Protein AF-A0A377FT43-F1 (afdb_monomer)

Radius of gyration: 12.17 Å; Cα contacts (8 Å, |Δi|>4): 43; chains: 1; bounding box: 36×15×31 Å

Sequence (57 aa):
MNKVDHSDTLYKVIRERATSLNRKHQQEEGTSIRIHDIAQELHCTDELVLESLEFAA

Solvent-accessible surface area (backbone atoms only — not comparable to full-atom values): 3312 Å² total; per-residue (Å²): 136,85,71,67,67,62,56,57,52,48,34,50,52,50,31,56,50,48,51,49,51,30,53,50,36,33,73,76,70,71,43,79,61,54,61,59,61,46,13,61,78,68,74,55,48,50,65,59,53,51,55,24,54,56,79,78,114

Secondary structure (DSSP, 8-state):
---HHHHHHHHHHHHHHHHHHHHHHHHHHSSPPPHHHHHHHTTS-HHHHHHHHHTT-

Mean predicted aligned error: 5.35 Å

Nearest PDB structures (foldseek):
  6eyd-assembly1_F  TM=8.677E-01  e=1.879E-01  Mycolicibacterium smegmatis MC2 155
  6uu7-assembly1_FFF  TM=7.964E-01  e=3.950E+00  Escherichia coli K-12
  6uu9-assembly1_FFF  TM=7.909E-01  e=3.702E+00  Escherichia coli
  6uu8-assembly1_FFF  TM=6.736E-01  e=2.857E+00  Escherichia coli
  5ipl-assembly1_F  TM=6.893E-01  e=3.252E+00  Escherichia coli

pLDDT: mean 88.13, std 16.14, range [38.91, 98.0]

Structure (mmCIF, N/CA/C/O backbone):
data_AF-A0A377FT43-F1
#
_entry.id   AF-A0A377FT43-F1
#
loop_
_atom_site.group_PDB
_atom_site.id
_atom_site.type_symbol
_atom_site.label_atom_id
_atom_site.label_alt_id
_atom_site.label_comp_id
_atom_site.label_asym_id
_atom_site.label_entity_id
_atom_site.label_seq_id
_atom_site.pdbx_PDB_ins_code
_atom_site.Cartn_x
_atom_site.Cartn_y
_atom_site.Cartn_z
_atom_site.occupancy
_atom_site.B_iso_or_equiv
_atom_site.auth_seq_id
_atom_site.auth_comp_id
_atom_site.auth_asym_id
_atom_site.auth_atom_id
_atom_site.pdbx_PDB_model_num
ATOM 1 N N . MET A 1 1 ? 24.063 2.389 -19.584 1.00 38.91 1 MET A N 1
ATOM 2 C CA . MET A 1 1 ? 22.643 1.970 -19.563 1.00 38.91 1 MET A CA 1
ATOM 3 C C . MET A 1 1 ? 22.216 1.848 -18.104 1.00 38.91 1 MET A C 1
ATOM 5 O O . MET A 1 1 ? 22.384 0.787 -17.528 1.00 38.91 1 MET A O 1
ATOM 9 N N . ASN A 1 2 ? 21.716 2.934 -17.501 1.00 44.56 2 ASN A N 1
ATOM 10 C CA . ASN A 1 2 ? 21.250 2.971 -16.104 1.00 44.56 2 ASN A CA 1
ATOM 11 C C . ASN A 1 2 ? 19.727 2.785 -16.067 1.00 44.56 2 ASN A C 1
ATOM 13 O O . ASN A 1 2 ? 18.991 3.742 -15.864 1.00 44.56 2 ASN A O 1
ATOM 17 N N . LYS A 1 3 ? 19.242 1.575 -16.370 1.00 52.25 3 LYS A N 1
ATOM 18 C CA . LYS A 1 3 ? 17.798 1.271 -16.309 1.00 52.25 3 LYS A CA 1
ATOM 19 C C . LYS A 1 3 ? 17.332 0.793 -14.924 1.00 52.25 3 LYS A C 1
ATOM 21 O O . LYS A 1 3 ? 16.133 0.682 -14.723 1.00 52.25 3 LYS A O 1
ATOM 26 N N . VAL A 1 4 ? 18.259 0.536 -13.998 1.00 54.44 4 VAL A N 1
ATOM 27 C CA . VAL A 1 4 ? 17.982 -0.127 -12.709 1.00 54.44 4 VAL A CA 1
ATOM 28 C C . VAL A 1 4 ? 17.477 0.853 -11.635 1.00 54.44 4 VAL A C 1
ATOM 30 O O . VAL A 1 4 ? 16.595 0.509 -10.865 1.00 54.44 4 VAL A O 1
ATOM 33 N N . ASP A 1 5 ? 17.917 2.117 -11.634 1.00 58.72 5 ASP A N 1
ATOM 34 C CA . ASP A 1 5 ? 17.527 3.078 -10.582 1.00 58.72 5 ASP A CA 1
ATOM 35 C C . ASP A 1 5 ? 16.058 3.538 -10.633 1.00 58.72 5 ASP A C 1
ATOM 37 O O . ASP A 1 5 ? 15.471 3.912 -9.614 1.00 58.72 5 ASP A O 1
ATOM 41 N N . HIS A 1 6 ? 15.449 3.564 -11.822 1.00 60.91 6 HIS A N 1
ATOM 42 C CA . HIS A 1 6 ? 14.112 4.150 -11.992 1.00 60.91 6 HIS A CA 1
ATOM 43 C C . HIS A 1 6 ? 12.997 3.183 -11.579 1.00 60.91 6 HIS A C 1
ATOM 45 O O . HIS A 1 6 ? 11.992 3.624 -11.024 1.00 60.91 6 HIS A O 1
ATOM 51 N N . SER A 1 7 ? 13.183 1.878 -11.805 1.00 66.31 7 SER A N 1
ATOM 52 C CA . SER A 1 7 ? 12.237 0.843 -11.378 1.00 66.31 7 SER A CA 1
ATOM 53 C C . SER A 1 7 ? 12.199 0.716 -9.859 1.00 66.31 7 SER A C 1
ATOM 55 O O . SER A 1 7 ? 11.121 0.736 -9.275 1.00 66.31 7 SER A O 1
ATOM 57 N N . ASP A 1 8 ? 13.360 0.693 -9.205 1.00 76.56 8 ASP A N 1
ATOM 58 C CA . ASP A 1 8 ? 13.450 0.521 -7.750 1.00 76.56 8 ASP A CA 1
ATOM 59 C C . ASP A 1 8 ? 12.838 1.712 -7.006 1.00 76.56 8 ASP A C 1
ATOM 61 O O . ASP A 1 8 ? 12.150 1.556 -5.993 1.00 76.56 8 ASP A O 1
ATOM 65 N N . THR A 1 9 ? 13.023 2.916 -7.557 1.00 85.12 9 THR A N 1
ATOM 66 C CA . THR A 1 9 ? 12.385 4.130 -7.043 1.00 85.12 9 THR A CA 1
ATOM 67 C C . THR A 1 9 ? 10.864 4.065 -7.198 1.00 85.12 9 THR A C 1
ATOM 69 O O . THR A 1 9 ? 10.145 4.427 -6.267 1.00 85.12 9 THR A O 1
ATOM 72 N N . LEU A 1 10 ? 10.357 3.567 -8.331 1.00 88.94 10 LEU A N 1
ATOM 73 C CA . LE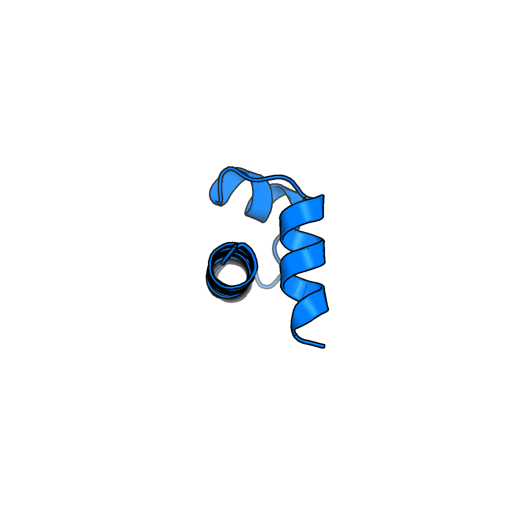U A 1 10 ? 8.920 3.419 -8.568 1.00 88.94 10 LEU A CA 1
ATOM 74 C C . LEU A 1 10 ? 8.282 2.412 -7.600 1.00 88.94 10 LEU A C 1
ATOM 76 O O . LEU A 1 10 ? 7.325 2.767 -6.911 1.00 88.94 10 LEU A O 1
ATOM 80 N N . TYR A 1 11 ? 8.838 1.201 -7.490 1.00 91.44 11 TYR A N 1
ATOM 81 C CA . TYR A 1 11 ? 8.331 0.169 -6.576 1.00 91.44 11 TYR A CA 1
ATOM 82 C C . TYR A 1 11 ? 8.343 0.652 -5.121 1.00 91.44 11 TYR A C 1
ATOM 84 O O . TYR A 1 11 ? 7.383 0.448 -4.376 1.00 91.44 11 TYR A O 1
ATOM 92 N N . LYS A 1 12 ? 9.400 1.368 -4.710 1.00 91.75 12 LYS A N 1
ATOM 93 C CA . LYS A 1 12 ? 9.477 1.968 -3.373 1.00 91.75 12 LYS A CA 1
ATOM 94 C C . LYS A 1 12 ? 8.360 2.988 -3.134 1.00 91.75 12 LYS A C 1
ATOM 96 O O . LYS A 1 12 ? 7.712 2.927 -2.091 1.00 91.75 12 LYS A O 1
ATOM 101 N N . VAL A 1 13 ? 8.122 3.897 -4.082 1.00 93.94 13 VAL A N 1
ATOM 102 C CA . VAL A 1 13 ? 7.070 4.922 -3.963 1.00 93.94 13 VAL A CA 1
ATOM 103 C C . VAL A 1 13 ? 5.687 4.282 -3.872 1.00 93.94 13 VAL A C 1
ATOM 105 O O . VAL A 1 13 ? 4.892 4.667 -3.014 1.00 93.94 13 VAL A O 1
ATOM 108 N N . ILE A 1 14 ? 5.401 3.293 -4.721 1.00 95.06 14 ILE A N 1
ATOM 109 C CA . ILE A 1 14 ? 4.112 2.592 -4.712 1.00 95.06 14 ILE A CA 1
ATOM 110 C C . ILE A 1 14 ? 3.919 1.865 -3.384 1.00 95.06 14 ILE A C 1
A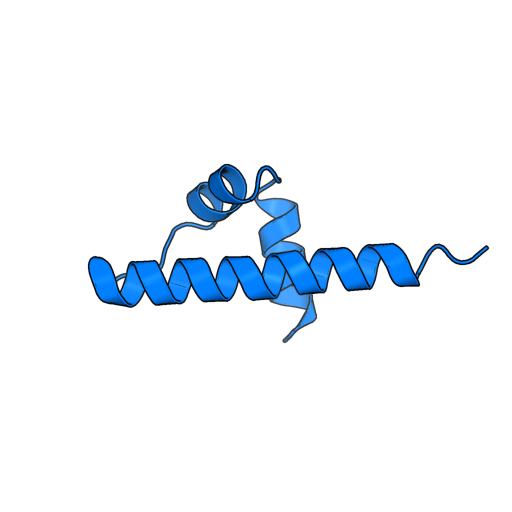TOM 112 O O . ILE A 1 14 ? 2.873 2.022 -2.762 1.00 95.06 14 ILE A O 1
ATOM 116 N N . ARG A 1 15 ? 4.940 1.161 -2.885 1.00 94.38 15 ARG A N 1
ATOM 117 C CA . ARG A 1 15 ? 4.883 0.482 -1.585 1.00 94.38 15 ARG A CA 1
ATOM 118 C C . ARG A 1 15 ? 4.600 1.438 -0.428 1.00 94.38 15 ARG A C 1
ATOM 120 O O . ARG A 1 15 ? 3.733 1.153 0.401 1.00 94.38 15 ARG A O 1
ATOM 127 N N . GLU A 1 16 ? 5.323 2.554 -0.342 1.00 96.06 16 GLU A N 1
ATOM 128 C CA . GLU A 1 16 ? 5.147 3.535 0.738 1.00 96.06 16 GLU A CA 1
ATOM 129 C C . GLU A 1 16 ? 3.729 4.119 0.730 1.00 96.06 16 GLU A C 1
ATOM 131 O O . GLU A 1 16 ? 3.076 4.194 1.776 1.00 96.06 16 GLU A O 1
ATOM 136 N N . ARG A 1 17 ? 3.214 4.456 -0.457 1.00 97.12 17 ARG A N 1
ATOM 137 C CA . ARG A 1 17 ? 1.852 4.974 -0.610 1.00 97.12 17 ARG A CA 1
ATOM 138 C C . ARG A 1 17 ? 0.788 3.915 -0.330 1.00 97.12 17 ARG A C 1
ATOM 140 O O . ARG A 1 17 ? -0.127 4.194 0.437 1.00 97.12 17 ARG A O 1
ATOM 147 N N . ALA A 1 18 ? 0.930 2.701 -0.860 1.00 96.69 18 ALA A N 1
ATOM 148 C CA . ALA A 1 18 ? 0.025 1.579 -0.601 1.00 96.69 18 ALA A CA 1
ATOM 149 C C . ALA A 1 18 ? -0.064 1.262 0.901 1.00 96.69 18 ALA A C 1
ATOM 151 O O . ALA A 1 18 ? -1.154 1.105 1.450 1.00 96.69 18 ALA A O 1
ATOM 152 N N . THR A 1 19 ? 1.078 1.260 1.595 1.00 96.19 19 THR A N 1
ATOM 153 C CA . THR A 1 19 ? 1.139 1.056 3.051 1.00 96.19 19 THR A CA 1
ATOM 154 C C . THR A 1 19 ? 0.429 2.179 3.805 1.00 96.19 19 THR A C 1
ATOM 156 O O . THR A 1 19 ? -0.299 1.922 4.765 1.00 96.19 19 THR A O 1
ATOM 159 N N . SER A 1 20 ? 0.622 3.430 3.375 1.00 97.62 20 SER A N 1
ATOM 160 C CA . SER A 1 20 ? -0.040 4.589 3.974 1.00 97.62 20 SER A CA 1
ATOM 161 C C . SER A 1 20 ? -1.558 4.543 3.783 1.00 97.62 20 SER A C 1
ATOM 163 O O . SER A 1 20 ? -2.286 4.741 4.756 1.00 97.62 20 SER A O 1
ATOM 165 N N . LEU A 1 21 ? -2.026 4.215 2.575 1.00 97.50 21 LEU A N 1
ATOM 166 C CA . LEU A 1 21 ? -3.446 4.050 2.260 1.00 97.50 21 LEU A CA 1
ATOM 167 C C . LEU A 1 21 ? -4.072 2.929 3.085 1.00 97.50 21 LEU A C 1
ATOM 169 O O . LEU A 1 21 ? -5.112 3.140 3.705 1.00 97.50 21 LEU A O 1
ATOM 173 N N . ASN A 1 22 ? -3.407 1.775 3.177 1.00 97.06 22 ASN A N 1
ATOM 174 C CA . ASN A 1 22 ? -3.898 0.672 3.993 1.00 97.06 22 ASN A CA 1
ATOM 175 C C . ASN A 1 22 ? -3.975 1.050 5.477 1.00 97.06 22 ASN A C 1
ATOM 177 O O . ASN A 1 22 ? -4.980 0.779 6.122 1.00 97.06 22 ASN A O 1
ATOM 181 N N . ARG A 1 23 ? -2.955 1.728 6.022 1.00 97.69 23 ARG A N 1
ATOM 182 C CA . ARG A 1 23 ? -2.982 2.185 7.420 1.00 97.69 23 ARG A CA 1
ATOM 183 C C . ARG A 1 23 ? -4.128 3.165 7.669 1.00 97.69 23 ARG A C 1
ATOM 185 O O . ARG A 1 23 ? -4.787 3.059 8.697 1.00 97.69 23 ARG A O 1
ATOM 192 N N . LYS A 1 24 ? -4.353 4.110 6.755 1.00 97.81 24 LYS A N 1
ATOM 193 C CA . LYS A 1 24 ? -5.463 5.062 6.853 1.00 97.81 24 LYS A CA 1
ATOM 194 C C . LYS A 1 24 ? -6.807 4.328 6.837 1.00 97.81 24 LYS A C 1
ATOM 196 O O . LYS A 1 24 ? -7.605 4.516 7.746 1.00 97.81 24 LYS A O 1
ATOM 201 N N . HIS A 1 25 ? -7.010 3.428 5.878 1.00 97.56 25 HIS A N 1
ATOM 202 C CA . HIS A 1 25 ? -8.237 2.640 5.777 1.00 97.56 25 HIS A CA 1
ATOM 203 C C . HIS A 1 25 ? -8.470 1.764 7.018 1.00 97.56 25 HIS A C 1
ATOM 205 O O . HIS A 1 25 ? -9.582 1.694 7.523 1.00 97.56 25 HIS A O 1
ATOM 211 N N . GLN A 1 26 ? -7.416 1.177 7.590 1.00 97.38 26 GLN A N 1
ATOM 212 C CA . GLN A 1 26 ? -7.507 0.432 8.850 1.00 97.38 26 GLN A CA 1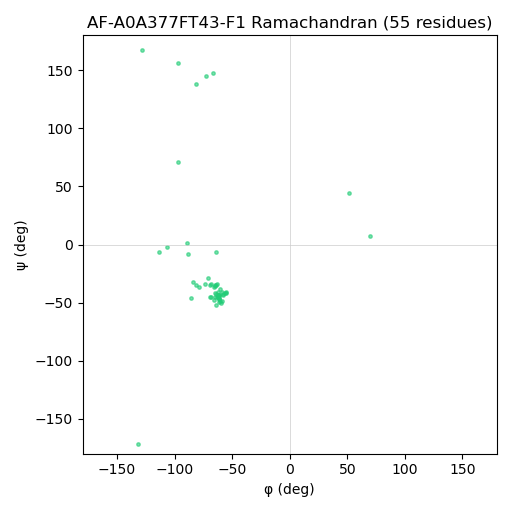
ATOM 213 C C . GLN A 1 26 ? -7.924 1.311 10.035 1.00 97.38 26 GLN A C 1
ATOM 215 O O . GLN A 1 26 ? -8.613 0.831 10.931 1.00 97.38 26 GLN A O 1
ATOM 220 N N . GLN A 1 27 ? -7.515 2.581 10.062 1.00 97.38 27 GLN A N 1
ATOM 221 C CA . GLN A 1 27 ? -7.921 3.525 11.107 1.00 97.38 27 GLN A CA 1
ATOM 222 C C . GLN A 1 27 ? -9.375 3.986 10.949 1.00 97.38 27 GLN A C 1
ATOM 224 O O . GLN A 1 27 ? -10.038 4.220 11.956 1.00 97.38 27 GLN A O 1
ATOM 229 N N . GLU A 1 28 ? -9.855 4.119 9.712 1.00 96.81 28 GLU A N 1
ATOM 230 C CA . GLU A 1 28 ? -11.199 4.619 9.394 1.00 96.81 28 GLU A CA 1
ATOM 231 C C . GLU A 1 28 ? -12.255 3.502 9.430 1.00 96.81 28 GLU A C 1
ATOM 233 O O . GLU A 1 28 ? -13.296 3.654 10.063 1.00 96.81 28 GLU A O 1
ATOM 238 N N . GLU A 1 29 ? -11.956 2.353 8.822 1.00 97.06 29 GLU A N 1
ATOM 239 C CA . GLU A 1 29 ? -12.908 1.264 8.561 1.00 97.06 29 GLU A CA 1
ATOM 240 C C . GLU A 1 29 ? -12.593 -0.021 9.350 1.00 97.06 29 GLU A C 1
ATOM 242 O O . GLU A 1 29 ? -13.344 -0.995 9.299 1.00 97.06 29 GLU A O 1
ATOM 247 N N . GLY A 1 30 ? -11.460 -0.078 10.062 1.00 97.12 30 GLY A N 1
ATOM 248 C CA . GLY A 1 30 ? -11.061 -1.252 10.852 1.00 97.12 30 GLY A CA 1
ATOM 249 C C . GLY A 1 30 ? -10.667 -2.484 10.027 1.00 97.12 30 GLY A C 1
ATOM 250 O O . GLY A 1 30 ? -10.452 -3.557 10.592 1.00 97.12 30 GLY A O 1
ATOM 251 N N . THR A 1 31 ? -10.564 -2.356 8.702 1.00 96.12 31 THR A N 1
ATOM 252 C CA . THR A 1 31 ? -10.226 -3.450 7.780 1.00 96.12 31 THR A CA 1
ATOM 253 C C . THR A 1 31 ? -9.078 -3.060 6.852 1.00 96.12 31 THR A C 1
ATOM 255 O O . THR A 1 31 ? -8.669 -1.902 6.806 1.00 96.12 31 THR A O 1
ATOM 258 N N . SER A 1 32 ? -8.497 -4.036 6.151 1.00 95.94 32 SER A N 1
ATOM 259 C CA . SER A 1 32 ? -7.466 -3.765 5.144 1.00 95.94 32 SER A CA 1
ATOM 260 C C . SER A 1 32 ? -8.100 -3.332 3.825 1.00 95.94 32 SER A C 1
ATOM 262 O O . SER A 1 32 ? -9.075 -3.938 3.378 1.00 95.94 32 SER A O 1
ATOM 264 N N . ILE A 1 33 ? -7.512 -2.322 3.185 1.00 97.44 33 ILE A N 1
ATOM 265 C CA . ILE A 1 33 ? -7.955 -1.840 1.871 1.00 97.44 33 ILE A CA 1
ATOM 266 C C . ILE A 1 33 ? -7.709 -2.914 0.800 1.00 97.44 33 ILE A C 1
ATOM 268 O O . ILE A 1 33 ? -6.745 -3.683 0.880 1.00 97.44 33 ILE A O 1
ATOM 272 N N . ARG A 1 34 ? -8.564 -2.975 -0.226 1.00 97.81 34 ARG A N 1
ATOM 273 C CA . ARG A 1 34 ? -8.348 -3.885 -1.357 1.00 97.81 34 ARG A CA 1
ATOM 274 C C . ARG A 1 34 ? -7.204 -3.377 -2.231 1.00 97.81 34 ARG A C 1
ATOM 276 O O . ARG A 1 34 ? -7.069 -2.178 -2.453 1.00 97.81 34 ARG A O 1
ATOM 283 N N . ILE A 1 35 ? -6.429 -4.306 -2.792 1.00 97.38 35 ILE A N 1
ATOM 284 C CA . ILE A 1 35 ? -5.352 -3.991 -3.746 1.00 97.38 35 ILE A CA 1
ATOM 285 C C . ILE A 1 35 ? -5.882 -3.183 -4.932 1.00 97.38 35 ILE A C 1
ATOM 287 O O . ILE A 1 35 ? -5.265 -2.196 -5.313 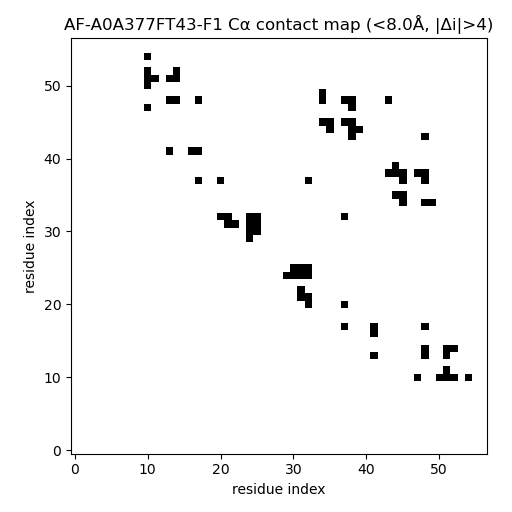1.00 97.38 35 ILE A O 1
ATOM 291 N N . HIS A 1 36 ? -7.057 -3.549 -5.443 1.00 98.00 36 HIS A N 1
ATOM 292 C CA . HIS A 1 36 ? -7.701 -2.827 -6.534 1.00 98.00 36 HIS A CA 1
ATOM 293 C C . HIS A 1 36 ? -7.963 -1.350 -6.201 1.00 98.00 36 HIS A C 1
ATOM 295 O O . HIS A 1 36 ? -7.691 -0.468 -7.010 1.00 98.00 36 HIS A O 1
ATOM 301 N N . ASP A 1 37 ? -8.437 -1.065 -4.987 1.00 97.94 37 ASP A N 1
ATOM 302 C CA . ASP A 1 37 ? -8.736 0.304 -4.559 1.00 97.94 37 ASP A CA 1
ATOM 303 C C . ASP A 1 37 ? -7.437 1.117 -4.394 1.00 97.94 37 ASP A C 1
ATOM 305 O O . ASP A 1 37 ? -7.384 2.293 -4.754 1.00 97.94 37 ASP A O 1
ATOM 309 N N . ILE A 1 38 ? -6.349 0.478 -3.936 1.00 97.81 38 ILE A N 1
ATOM 310 C CA . ILE A 1 38 ? -5.007 1.084 -3.944 1.00 97.81 38 ILE A CA 1
ATOM 311 C C . ILE A 1 38 ? -4.567 1.396 -5.379 1.00 97.81 38 ILE A C 1
ATOM 313 O O . ILE A 1 38 ? -4.068 2.488 -5.638 1.00 97.81 38 ILE A O 1
ATOM 317 N N . ALA A 1 39 ? -4.722 0.451 -6.306 1.00 97.62 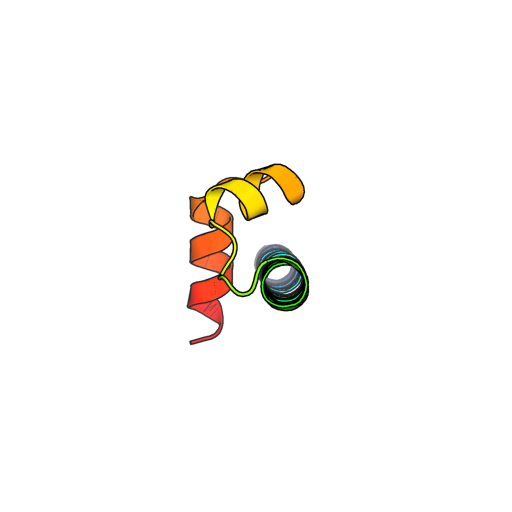39 ALA A N 1
ATOM 318 C CA . ALA A 1 39 ? -4.294 0.616 -7.692 1.00 97.62 39 ALA A CA 1
ATOM 319 C C . ALA A 1 39 ? -5.046 1.765 -8.382 1.00 97.62 39 ALA A C 1
ATOM 321 O O . ALA A 1 39 ? -4.427 2.590 -9.059 1.00 97.62 39 ALA A O 1
ATOM 322 N N . GLN A 1 40 ? -6.356 1.885 -8.135 1.00 98.00 40 GLN A N 1
ATOM 323 C CA . GLN A 1 40 ? -7.162 3.010 -8.609 1.00 98.00 40 GLN A CA 1
ATOM 324 C C . GLN A 1 40 ? -6.666 4.355 -8.060 1.00 98.00 40 GLN A C 1
ATOM 326 O O . GLN A 1 40 ? -6.464 5.287 -8.842 1.00 98.00 40 GLN A O 1
ATOM 331 N N . GLU A 1 41 ? -6.421 4.447 -6.750 1.00 97.19 41 GLU A N 1
ATOM 332 C CA . GLU A 1 41 ? -5.944 5.671 -6.085 1.00 97.19 41 GLU A CA 1
ATOM 333 C C . GLU A 1 41 ? -4.534 6.076 -6.546 1.00 97.19 41 GLU A C 1
ATOM 335 O O . GLU A 1 41 ? -4.215 7.257 -6.683 1.00 97.19 41 GLU A O 1
ATOM 340 N N . LEU A 1 42 ? -3.667 5.096 -6.810 1.00 96.25 42 LEU A N 1
ATOM 341 C CA . LEU A 1 42 ? -2.293 5.325 -7.261 1.00 96.25 42 LEU A CA 1
ATOM 342 C C . LEU A 1 42 ? -2.155 5.425 -8.784 1.00 96.25 42 LEU A C 1
ATOM 344 O O . LEU A 1 42 ? -1.041 5.630 -9.271 1.00 96.25 42 LEU A O 1
ATOM 348 N N . HIS A 1 43 ? -3.264 5.321 -9.522 1.00 96.50 43 HIS A N 1
ATOM 349 C 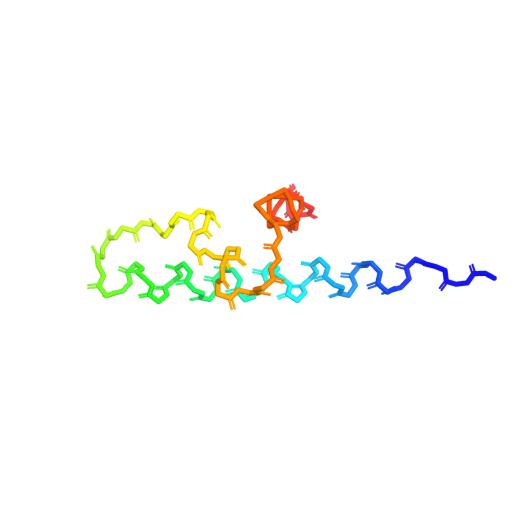CA . HIS A 1 43 ? -3.305 5.322 -10.984 1.00 96.50 43 HIS A CA 1
ATOM 350 C C . HIS A 1 43 ? -2.338 4.303 -11.610 1.00 96.50 43 HIS A C 1
ATOM 352 O O . HIS A 1 43 ? -1.621 4.603 -12.568 1.00 96.50 43 HIS A O 1
ATOM 358 N N . CYS A 1 44 ? -2.312 3.094 -11.056 1.00 95.19 44 CYS A N 1
ATOM 359 C CA . CYS A 1 44 ? -1.513 1.978 -11.547 1.00 95.19 44 CYS A CA 1
ATOM 360 C C . CYS A 1 44 ? -2.348 0.695 -11.661 1.00 95.19 44 CYS A C 1
ATOM 362 O O . CYS A 1 44 ? -3.573 0.735 -11.562 1.00 95.19 44 CYS A O 1
ATOM 364 N N . THR A 1 45 ? -1.695 -0.435 -11.942 1.00 97.12 45 THR A N 1
ATOM 365 C CA . THR A 1 45 ? -2.363 -1.739 -12.029 1.00 97.12 45 THR A CA 1
ATOM 366 C C . THR A 1 45 ? -2.239 -2.512 -10.722 1.00 97.12 45 THR A C 1
ATOM 368 O O . THR A 1 45 ? -1.297 -2.307 -9.951 1.00 97.12 45 THR A O 1
ATOM 371 N N . ASP A 1 46 ? -3.176 -3.430 -10.497 1.00 97.44 46 ASP A N 1
ATOM 372 C CA . ASP A 1 46 ? -3.165 -4.347 -9.359 1.00 97.44 46 ASP A CA 1
ATOM 373 C C . ASP A 1 46 ? -1.846 -5.139 -9.302 1.00 97.44 46 ASP A C 1
ATOM 375 O O . ASP A 1 46 ? -1.259 -5.278 -8.229 1.00 97.44 46 ASP A O 1
ATOM 379 N N . GLU A 1 47 ? -1.331 -5.589 -10.455 1.00 96.44 47 GLU A N 1
ATOM 380 C CA . GLU A 1 47 ? -0.057 -6.312 -10.546 1.00 96.44 47 GLU A CA 1
ATOM 381 C C . GLU A 1 47 ? 1.112 -5.455 -10.061 1.00 96.44 47 GLU A C 1
ATOM 383 O O . GLU A 1 47 ? 1.917 -5.919 -9.259 1.00 96.44 47 GLU A O 1
ATOM 388 N N . LEU A 1 48 ? 1.175 -4.181 -10.466 1.00 94.50 48 LEU A N 1
ATOM 389 C CA . LEU A 1 48 ? 2.263 -3.297 -10.055 1.00 94.50 48 LEU A CA 1
ATOM 390 C C . LEU A 1 48 ? 2.248 -3.041 -8.541 1.00 94.50 48 LEU A C 1
ATOM 392 O O . LEU A 1 48 ? 3.306 -2.913 -7.920 1.00 94.50 48 LEU A O 1
ATOM 396 N N . VAL A 1 49 ? 1.063 -2.972 -7.926 1.00 96.06 49 VAL A N 1
ATOM 397 C CA . VAL A 1 49 ? 0.931 -2.872 -6.465 1.00 96.06 49 VAL A CA 1
ATOM 398 C C . VAL A 1 49 ? 1.428 -4.152 -5.794 1.00 96.06 49 VAL A C 1
ATOM 400 O O . VAL A 1 49 ? 2.216 -4.059 -4.854 1.00 96.06 49 VAL A O 1
ATOM 403 N N . LEU A 1 50 ? 1.013 -5.328 -6.275 1.00 95.31 50 LEU A N 1
ATOM 404 C CA . LEU A 1 50 ? 1.445 -6.620 -5.727 1.00 95.31 50 LEU A CA 1
ATOM 405 C C . LEU A 1 50 ? 2.965 -6.792 -5.818 1.00 95.31 50 LEU A C 1
ATOM 407 O O . LEU A 1 50 ? 3.608 -7.018 -4.795 1.00 95.31 50 LEU A O 1
ATOM 411 N N . GLU A 1 51 ? 3.548 -6.562 -6.996 1.00 93.38 51 GLU A N 1
ATOM 412 C CA . GLU A 1 51 ? 5.000 -6.612 -7.215 1.00 93.38 51 GLU A CA 1
ATOM 413 C C . GLU A 1 51 ? 5.750 -5.655 -6.271 1.00 93.38 51 GLU A C 1
ATOM 415 O O . GLU A 1 51 ? 6.765 -6.015 -5.670 1.00 93.38 51 GLU A O 1
ATOM 420 N N . SER A 1 52 ? 5.221 -4.441 -6.072 1.00 92.62 52 SER A N 1
ATOM 421 C CA . SER A 1 52 ? 5.818 -3.442 -5.170 1.00 92.62 5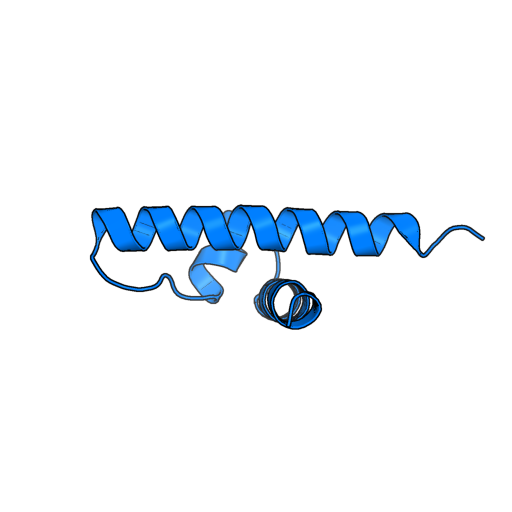2 SER A CA 1
ATOM 422 C C . SER A 1 52 ? 5.820 -3.879 -3.700 1.00 92.62 52 SER A C 1
ATOM 424 O O . SER A 1 52 ? 6.731 -3.512 -2.945 1.00 92.62 52 SER A O 1
ATOM 426 N N . LEU A 1 53 ? 4.786 -4.611 -3.276 1.00 90.94 53 LEU A N 1
ATOM 427 C CA . LEU A 1 53 ? 4.642 -5.114 -1.910 1.00 90.94 53 LEU A CA 1
ATOM 428 C C . LEU A 1 53 ? 5.502 -6.364 -1.672 1.00 90.94 53 LEU A C 1
ATOM 430 O O . LEU A 1 53 ? 6.083 -6.487 -0.595 1.00 90.94 53 LEU A O 1
ATOM 434 N N . GLU A 1 54 ? 5.634 -7.242 -2.669 1.00 86.88 54 GLU A N 1
ATOM 435 C CA . GLU A 1 54 ? 6.457 -8.459 -2.599 1.00 86.88 54 GLU A CA 1
ATOM 436 C C . GLU A 1 54 ? 7.959 -8.158 -2.532 1.00 86.88 54 GLU A C 1
ATOM 438 O O . GLU A 1 54 ? 8.680 -8.831 -1.803 1.00 86.88 54 GLU A O 1
ATOM 443 N N . PHE A 1 55 ? 8.437 -7.098 -3.197 1.00 66.50 55 PHE A N 1
ATOM 444 C CA . PHE A 1 55 ? 9.863 -6.724 -3.208 1.00 66.50 55 PHE A CA 1
ATOM 445 C C . PHE A 1 55 ? 10.433 -6.326 -1.825 1.00 66.50 55 PHE A C 1
ATOM 447 O O . PHE A 1 55 ? 11.624 -6.048 -1.698 1.00 66.50 55 PHE A O 1
ATOM 454 N N . ALA A 1 56 ? 9.596 -6.225 -0.788 1.00 57.09 56 ALA A N 1
ATOM 455 C CA . ALA A 1 56 ? 10.004 -5.879 0.576 1.00 57.09 56 ALA A CA 1
ATOM 456 C C . ALA A 1 56 ? 9.984 -7.055 1.572 1.00 57.09 56 ALA A C 1
ATOM 458 O O . ALA A 1 56 ? 10.330 -6.832 2.735 1.00 57.09 56 ALA A O 1
ATOM 459 N N . ALA A 1 57 ? 9.560 -8.250 1.142 1.00 49.41 57 ALA A N 1
ATOM 460 C CA . ALA A 1 57 ? 9.534 -9.478 1.943 1.00 49.41 57 ALA A CA 1
ATOM 461 C C . ALA A 1 57 ? 10.806 -10.314 1.735 1.00 49.41 57 ALA A C 1
ATOM 463 O O . ALA A 1 57 ? 11.263 -10.918 2.732 1.00 49.41 57 ALA A O 1
#

Organism: NCBI:txid33987

Foldseek 3Di:
DPPPVPLLVQLQVLQVQQVVVQVVCCVVPVDGDDLCVSCVVVVHDSVSSVVSNVVVD

=== Feature glossary ===
The record interleaves many kinds of information about one protein. Here is each kind framed as the question it answers.

Q: What known structures does this most resemble?
A: Structural nearest neighbors (via Foldseek easy-search vs the PDB). Reported per hit: target PDB id, E-value, and alignment TM-score. A TM-score above ~0.5 is the conventional threshold for 'same fold'.

Q: Where is each backbone atom in 3D?
A: The mmCIF table is the protein's shape written out atom by atom. For each backbone N, Cα, C, and carbonyl O, it records an (x, y, z) coordinate triple in Å plus the residue type, chain letter, and residue number.

Q: What are the backbone torsion angles?
A: The φ/ψ torsion pair specifies the backbone conformation at each residue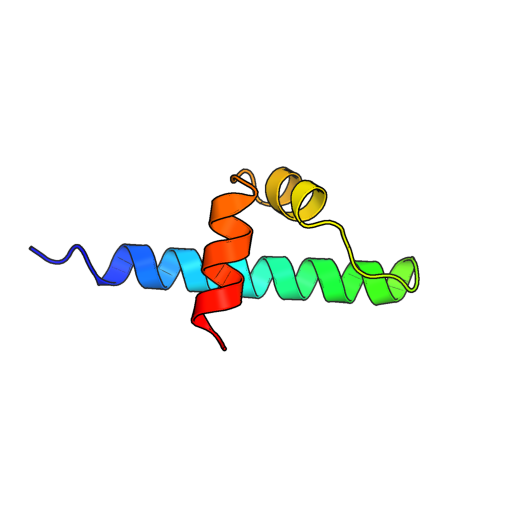. φ rotates about the N–Cα bond, ψ about the Cα–C bond. Steric clashes forbid most of the (φ, ψ) plane — the allowed regions (α-helix basin, β-sheet basin, left-handed helix) are the Ramachandran-allowed regions.

Q: Which residues are buried vs exposed?
A: Solvent-accessible surface area (SASA) is the area in Å² traced out by the centre of a 1.4 Å probe sphere (a water molecule) rolled over the protein's van der Waals surface (Shrake–Rupley / Lee–Richards construction). Buried residues have near-zero SASA; fully exposed residues can exceed 200 Å². The total SASA scales roughly with the number of surface residues.

Q: How confident is the AlphaFold model at each residue?
A: pLDDT is the predicted lDDT-Cα score: AlphaFold's confidence that the local environment of each residue (all inter-atomic distances within 15 Å) is correctly placed. It is a per-residue number between 0 and 100, with higher meaning more reliable.

Q: What does the local fold look like, residue by residue?
A: 3Di is Foldseek's structural alphabet. Each residue is assigned one of twenty discrete states based on how its Cα sits relative to its spatial (not sequential) neighbors. Aligning 3Di strings finds structural homologs roughly as well as full 3D superposition, but orders of magnitude faster.

Q: How big and how compact is the whole molecule?
A: Radius of gyration (Rg) is the root-mean-square distance of Cα atoms from their centroid — a single number for overall size and compactness. A globular domain of N residues 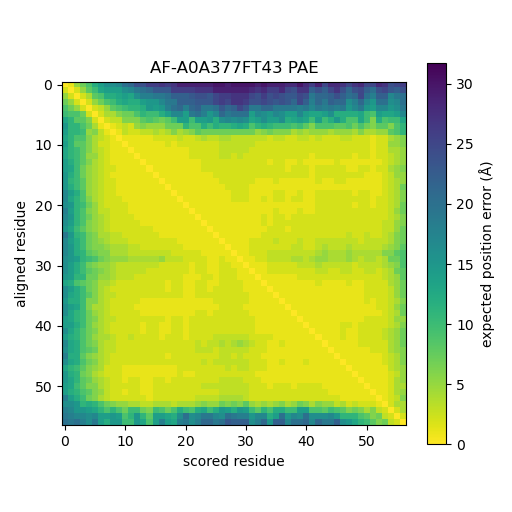has Rg ≈ 2.2·N^0.38 Å; an extended or disordered chain has a much larger Rg. The Cα contact count is the number of residue pairs whose Cα atoms are within 8 Å and are more than four positions apart in sequence — a standard proxy for tertiary packing density. The bounding box is the smallest axis-aligned box enclosing all Cα atoms.

Q: Which residues are in helices, strands, or loops?
A: DSSP 8-state secondary structure assigns each residue one of H (α-helix), G (3₁₀-helix), I (π-helix), E (extended β-strand), B (isolated β-bridge), T (hydrogen-bonded turn), S (bend), or '-' (coil). The assignment is computed from backbone hydrogen-bond geometry via the Kabsch–Sander algorithm.

Q: How mobile is each atom in the crystal?
A: Crystallographic B-factors measure how much each atom's electron density is smeared out, in Å². They rise in mobile loops and surface residues and fall in the buried interior. In AlphaFold models this column is repurposed to hold pLDDT instead.

Q: What if only a Cα trace is available?
A: P-SEA three-state annotation labels each residue as helix, strand, or coil based purely on the geometry of the Cα trace. It serves as a fallback when the full backbone (and thus DSSP) is unavailable.

Q: What family and function is it annotated with?
A: Database cross-references. InterPro integrates a dozen domain/family signature databases into unified entries with residue-range hits. GO terms attach function/process/location labels with evidence codes. CATH codes position the fold in a four-level structural taxonomy. Organism is the NCBI-taxonomy species name.

Q: Are the domains correctly placed relative to each other?
A: Predicted Aligned Error (PAE) is an AlphaFold confidence matrix: entry (i, j) is the expected error in the position of residue j, in ångströms, when the prediction is superimposed on the true structure at residue i. Low PAE within a block of residues means that block is internally rigid and well-predicted; high PAE between two blocks means their relative placement is uncertain even if each block individually is confident.

Q: What do the diagnostic plots show?
A: Three diagnostic plots accompany the record. The Cα contact map visualizes the tertiary structure as a 2D adjacency matrix (8 Å cutoff, sequence-local contacts suppressed). The Ramachandran plot shows the distribution of backbone (φ, ψ) torsions, with points in the α and β basins reflecting secondary structure content. The PAE plot shows AlphaFold's inter-residue confidence as a color matrix.

Q: What is the amino-acid chain?
A: Primary structure: the covalent order of the twenty standard amino acids along the backbone. Two proteins with the same sequence will (almost always) fold to the same structure; two with 30% identity often share a fold but not the details.

Q: What do the rendered images show?
A: The six renders are orthographic views along the three Cartesian axes in both directions. Representation (cartoon, sticks, or surface) and color scheme (sequence-rainbow or by-chain) vary across proteins so the training set covers all the common visualization conventions.